Protein AF-A0A0Q4HCC6-F1 (afdb_monomer)

Radius of gyration: 30.84 Å; Cα contacts (8 Å, |Δi|>4): 94; chains: 1; bounding box: 106×68×52 Å

Secondary structure (DSSP, 8-state):
---SSTTSSSSSSSSSSSS-TTS----------PPPGGG----TT--HHHHHHHHHHHHHHHHHHHHHHHHHHHHHGGGT-TTHHHHHHHHHHHHHHHHHHHHHHHHHTTTS----SS--HHHHHHHHHHHHHHHHHHHHHHHHHHHHHHHHHHHHHHHHHHH--

Mean predicted aligned error: 15.04 Å

Solvent-accessible surface area (backbone atoms only — not comparable to full-atom values): 9856 Å² total; per-residue (Å²): 133,85,88,89,78,94,82,79,84,89,84,83,87,86,85,82,89,83,83,73,93,76,66,78,80,71,81,80,76,79,78,72,74,74,67,56,83,92,72,58,70,76,67,87,88,51,53,77,65,33,40,49,42,26,49,53,10,51,50,29,38,51,49,23,64,45,23,53,56,53,16,50,54,28,48,68,45,35,88,80,40,82,66,32,45,59,54,14,52,51,31,46,59,46,23,58,43,29,36,51,45,12,50,49,36,43,58,45,29,77,71,52,88,84,74,95,68,87,78,47,76,64,59,53,49,50,54,50,48,56,50,49,54,51,51,51,52,46,51,51,52,35,52,53,50,51,53,53,49,54,50,51,51,52,49,53,54,53,54,48,55,69,75,77,111

Sequence (165 aa):
MVNAGAAADAAAEDGIDALDADAPAVDSDEQALKPRWYRRRPPGDLDRFQRGVWWAGHGQLFIAVGLPIVALILFCLTFVDSSLPMFGTLALAMVVPFWYSGRMLRGSAGLLPTHEGRVGAFDWLERITVLTISVLFIAFLAIAGVVAQVYVVILVLSTWSSFAG

Nearest PDB structures (foldseek):
  4wpe-assembly1_A-2  TM=3.814E-01  e=6.284E+00  Saccharomyces cerevisiae S288C
  5nnv-assembly1_A  TM=2.529E-01  e=7.839E+00  Bacillus subtilis subsp. subtilis str. 168

Foldseek 3Di:
DDDDDPDDPPPDPDPDDPPPPPPPPPCPPDPPPDPDLLPDQQDPPFDPVLSVLLVVLSVLLVLLVVLQVCLVVLVVCCVVPVCSNVVSLVSPLVSVLSNVLSVLSNVCSVVQDDDDDDQDPVSVVSNVVVVVVSVVVSVVVSVVSVVVSVVVVVVVVVVVVVVVD

Structure (mmCIF, N/CA/C/O backbone):
data_AF-A0A0Q4HCC6-F1
#
_entry.id   AF-A0A0Q4HCC6-F1
#
loop_
_atom_site.group_PDB
_atom_site.id
_atom_site.type_symbol
_atom_site.label_atom_id
_atom_site.label_alt_id
_atom_site.label_comp_id
_atom_site.label_asym_id
_atom_site.label_entity_id
_atom_site.label_seq_id
_atom_site.pdbx_PDB_ins_code
_atom_site.Cartn_x
_atom_site.Cartn_y
_atom_site.Cartn_z
_atom_site.occupancy
_atom_site.B_iso_or_equiv
_atom_site.auth_seq_id
_atom_site.auth_comp_id
_atom_site.auth_asym_id
_atom_site.auth_atom_id
_atom_site.pdbx_PDB_model_num
ATOM 1 N N . MET A 1 1 ? -73.683 -51.268 -6.889 1.00 41.72 1 MET A N 1
ATOM 2 C CA . MET A 1 1 ? -73.293 -51.705 -8.249 1.00 41.72 1 MET A CA 1
ATOM 3 C C . MET A 1 1 ? -72.048 -50.903 -8.609 1.00 41.72 1 MET A C 1
ATOM 5 O O . MET A 1 1 ? -72.164 -49.697 -8.733 1.00 41.72 1 MET A O 1
ATOM 9 N N . VAL A 1 2 ? -70.841 -51.417 -8.338 1.00 41.44 2 VAL A N 1
ATOM 10 C CA . VAL A 1 2 ? -69.990 -52.194 -9.279 1.00 41.44 2 VAL A CA 1
ATOM 11 C C . VAL A 1 2 ? -69.864 -51.434 -10.610 1.00 41.44 2 VAL A C 1
ATOM 13 O O . VAL A 1 2 ? -70.838 -51.362 -11.344 1.00 41.44 2 VAL A O 1
ATOM 16 N N . ASN A 1 3 ? -68.824 -50.613 -10.778 1.00 43.59 3 ASN A N 1
ATOM 17 C CA . ASN A 1 3 ? -67.483 -50.950 -11.292 1.00 43.59 3 ASN A CA 1
ATOM 18 C C . ASN A 1 3 ? -67.473 -51.145 -12.820 1.00 43.59 3 ASN A C 1
ATOM 20 O O . ASN A 1 3 ? -67.957 -52.163 -13.300 1.00 43.59 3 ASN A O 1
ATOM 24 N N . ALA A 1 4 ? -66.898 -50.182 -13.548 1.00 45.47 4 ALA A N 1
ATOM 25 C CA . ALA A 1 4 ? -66.276 -50.362 -14.865 1.00 45.47 4 ALA A CA 1
ATOM 26 C C . ALA A 1 4 ? -65.562 -49.055 -15.254 1.00 45.47 4 ALA A C 1
ATOM 28 O O . ALA A 1 4 ? -66.148 -48.167 -15.864 1.00 45.47 4 ALA A O 1
ATOM 29 N N . GLY A 1 5 ? -64.305 -48.914 -14.842 1.00 36.88 5 GLY A N 1
ATOM 30 C CA . GLY A 1 5 ? -63.460 -47.777 -15.228 1.00 36.88 5 GLY A CA 1
ATOM 31 C C . GLY A 1 5 ? -62.048 -47.825 -14.642 1.00 36.88 5 GLY A C 1
ATOM 32 O O . GLY A 1 5 ? -61.140 -47.210 -15.181 1.00 36.88 5 GLY A O 1
ATOM 33 N N . ALA A 1 6 ? -61.834 -48.615 -13.587 1.00 48.22 6 ALA A N 1
ATOM 34 C CA . ALA A 1 6 ? -60.559 -48.739 -12.879 1.00 48.22 6 ALA A CA 1
ATOM 35 C C . ALA A 1 6 ? -59.607 -49.808 -13.466 1.00 48.22 6 ALA A C 1
ATOM 37 O O . ALA A 1 6 ? -59.085 -50.631 -12.722 1.00 48.22 6 ALA A O 1
ATOM 38 N N . ALA A 1 7 ? -59.400 -49.849 -14.788 1.00 45.97 7 ALA A N 1
ATOM 39 C CA . ALA A 1 7 ? -58.532 -50.873 -15.396 1.00 45.97 7 ALA A CA 1
ATOM 40 C C . ALA A 1 7 ? -57.624 -50.388 -16.542 1.00 45.97 7 ALA A C 1
ATOM 42 O O . ALA A 1 7 ? -57.104 -51.221 -17.278 1.00 45.97 7 ALA A O 1
ATOM 43 N N . ALA A 1 8 ? -57.415 -49.078 -16.708 1.00 49.34 8 ALA A N 1
ATOM 44 C CA . ALA A 1 8 ? -56.564 -48.559 -17.788 1.00 49.34 8 ALA A CA 1
ATOM 45 C C . ALA A 1 8 ? -55.422 -47.624 -17.345 1.00 49.34 8 ALA A C 1
ATOM 47 O O . ALA A 1 8 ? -54.602 -47.282 -18.185 1.00 49.34 8 ALA A O 1
ATOM 48 N N . ASP A 1 9 ? -55.316 -47.265 -16.060 1.00 41.41 9 ASP A N 1
ATOM 49 C CA . ASP A 1 9 ? -54.399 -46.197 -15.607 1.00 41.41 9 ASP A CA 1
ATOM 50 C C . ASP A 1 9 ? -53.340 -46.645 -14.581 1.00 41.41 9 ASP A C 1
ATOM 52 O O . ASP A 1 9 ? -52.716 -45.826 -13.921 1.00 41.41 9 ASP A O 1
ATOM 56 N N . ALA A 1 10 ? -53.117 -47.955 -14.425 1.00 43.59 10 ALA A N 1
ATOM 57 C CA . ALA A 1 10 ? -52.258 -48.511 -13.368 1.00 43.59 10 ALA A CA 1
ATOM 58 C C . ALA A 1 10 ? -50.997 -49.238 -13.883 1.00 43.59 10 ALA A C 1
ATOM 60 O O . ALA A 1 10 ? -50.524 -50.170 -13.240 1.00 43.59 10 ALA A O 1
ATOM 61 N N . ALA A 1 11 ? -50.466 -48.867 -15.054 1.00 46.72 11 ALA A N 1
ATOM 62 C CA . ALA A 1 11 ? -49.305 -49.552 -15.645 1.00 46.72 11 ALA A CA 1
ATOM 63 C C . ALA A 1 11 ? -48.271 -48.613 -16.301 1.00 46.72 11 ALA A C 1
ATOM 65 O O . ALA A 1 11 ? -47.560 -49.029 -17.213 1.00 46.72 11 ALA A O 1
ATOM 66 N N . ALA A 1 12 ? -48.186 -47.354 -15.857 1.00 43.94 12 ALA A N 1
ATOM 67 C CA . ALA A 1 12 ? -47.238 -46.370 -16.395 1.00 43.94 12 ALA A CA 1
ATOM 68 C C . ALA A 1 12 ? -46.394 -45.643 -15.324 1.00 43.94 12 ALA A C 1
ATOM 70 O O . ALA A 1 12 ? -45.773 -44.633 -15.640 1.00 43.94 12 ALA A O 1
ATOM 71 N N . GLU A 1 13 ? -46.334 -46.150 -14.088 1.00 44.59 13 GLU A N 1
ATOM 72 C CA . GLU A 1 13 ? -45.605 -45.516 -12.968 1.00 44.59 13 GLU A CA 1
ATOM 73 C C . GLU A 1 13 ? -44.505 -46.402 -12.350 1.00 44.59 13 GLU A C 1
ATOM 75 O O . GLU A 1 13 ? -44.237 -46.301 -11.163 1.00 44.59 13 GLU A O 1
ATOM 80 N N . ASP A 1 14 ? -43.849 -47.277 -13.122 1.00 45.03 14 ASP A N 1
ATOM 81 C CA . ASP A 1 14 ? -42.893 -48.245 -12.537 1.00 45.03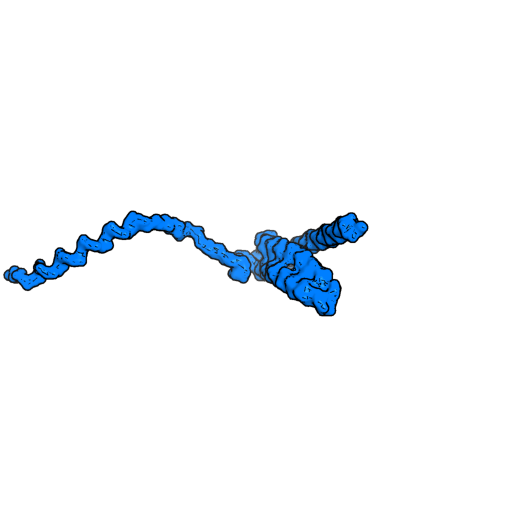 14 ASP A CA 1
ATOM 82 C C . ASP A 1 14 ? -41.546 -48.334 -13.283 1.00 45.03 14 ASP A C 1
ATOM 84 O O . ASP A 1 14 ? -40.949 -49.400 -13.426 1.00 45.03 14 ASP A O 1
ATOM 88 N N . GLY A 1 15 ? -41.053 -47.209 -13.818 1.00 42.62 15 GLY A N 1
ATOM 89 C CA . GLY A 1 15 ? -39.867 -47.230 -14.687 1.00 42.62 15 GLY A CA 1
ATOM 90 C C . GLY A 1 15 ? -38.954 -46.005 -14.700 1.00 42.62 15 GLY A C 1
ATOM 91 O O . GLY A 1 15 ? -38.127 -45.923 -15.605 1.00 42.62 15 GLY A O 1
ATOM 92 N N . ILE A 1 16 ? -39.077 -45.057 -13.759 1.00 43.84 16 ILE A N 1
ATOM 93 C CA . ILE A 1 16 ? -38.226 -43.842 -13.720 1.00 43.84 16 ILE A CA 1
ATOM 94 C C . ILE A 1 16 ? -37.572 -43.616 -12.336 1.00 43.84 16 ILE A C 1
ATOM 96 O O . ILE A 1 16 ? -36.955 -42.588 -12.111 1.00 43.84 16 ILE A O 1
ATOM 100 N N . ASP A 1 17 ? -37.602 -44.591 -11.420 1.00 45.00 17 ASP A N 1
ATOM 101 C CA . ASP A 1 17 ? -37.087 -44.397 -10.045 1.00 45.00 17 ASP A CA 1
ATOM 102 C C . ASP A 1 17 ? -35.776 -45.143 -9.720 1.00 45.00 17 ASP A C 1
ATOM 104 O O . ASP A 1 17 ? -35.383 -45.238 -8.560 1.00 45.00 17 ASP A O 1
ATOM 108 N N . ALA A 1 18 ? -35.047 -45.661 -10.718 1.00 49.22 18 ALA A N 1
ATOM 109 C CA . ALA A 1 18 ? -33.887 -46.533 -10.463 1.00 49.22 18 ALA A CA 1
ATOM 110 C C . ALA A 1 18 ? -32.567 -46.151 -11.164 1.00 49.22 18 ALA A C 1
ATOM 112 O O . ALA A 1 18 ? -31.683 -46.999 -11.269 1.00 49.22 18 ALA A O 1
ATOM 113 N N . LEU A 1 19 ? -32.392 -44.909 -11.640 1.00 48.50 19 LEU A N 1
ATOM 114 C CA . LEU A 1 19 ? -31.190 -44.530 -12.412 1.00 48.50 19 LEU A CA 1
ATOM 115 C C . LEU A 1 19 ? -30.471 -43.235 -11.998 1.00 48.50 19 LEU A C 1
ATOM 117 O O . LEU A 1 19 ? -29.580 -42.811 -12.722 1.00 48.50 19 LEU A O 1
ATOM 121 N N . ASP A 1 20 ? -30.759 -42.668 -10.822 1.00 47.22 20 ASP A N 1
ATOM 122 C CA . ASP A 1 20 ? -30.024 -41.492 -10.306 1.00 47.22 20 ASP A CA 1
ATOM 123 C C . ASP A 1 20 ? -29.561 -41.640 -8.839 1.00 47.22 20 ASP A C 1
ATOM 125 O O . ASP A 1 20 ? -29.327 -40.666 -8.126 1.00 47.22 20 ASP A O 1
ATOM 129 N N . ALA A 1 21 ? -29.387 -42.880 -8.371 1.00 52.56 21 ALA A N 1
ATOM 130 C CA . ALA A 1 21 ? -28.927 -43.183 -7.009 1.00 52.56 21 ALA A CA 1
ATOM 131 C C . ALA A 1 21 ? -27.390 -43.228 -6.848 1.00 52.56 21 ALA A C 1
ATOM 133 O O . ALA A 1 21 ? -26.903 -43.793 -5.872 1.00 52.56 21 ALA A O 1
ATOM 134 N N . ASP A 1 22 ? -26.629 -42.652 -7.785 1.00 48.66 22 ASP A N 1
ATOM 135 C CA . ASP A 1 22 ? -25.158 -42.581 -7.703 1.00 48.66 22 ASP A CA 1
ATOM 136 C C . ASP A 1 22 ? -24.601 -41.232 -8.192 1.00 48.66 22 ASP A C 1
ATOM 138 O O . ASP A 1 22 ? -23.473 -41.118 -8.676 1.00 48.66 22 ASP A O 1
ATOM 142 N N . ALA A 1 23 ? -25.396 -40.165 -8.062 1.00 50.22 23 ALA A N 1
ATOM 143 C CA . ALA A 1 23 ? -24.816 -38.834 -8.003 1.00 50.22 23 ALA A CA 1
ATOM 144 C C . ALA A 1 23 ? -24.064 -38.747 -6.666 1.00 50.22 23 ALA A C 1
ATOM 146 O O . ALA A 1 23 ? -24.705 -38.895 -5.619 1.00 50.22 23 ALA A O 1
ATOM 147 N N . PRO A 1 24 ? -22.735 -38.520 -6.644 1.00 47.25 24 PRO A N 1
ATOM 148 C CA . PRO A 1 24 ? -22.077 -38.217 -5.388 1.00 47.25 24 PRO A CA 1
ATOM 149 C C . PRO A 1 24 ? -22.814 -37.022 -4.797 1.00 47.25 24 PRO A C 1
ATOM 151 O O . PRO A 1 24 ? -22.949 -35.989 -5.459 1.00 47.25 24 PRO A O 1
ATOM 154 N N . ALA A 1 25 ? -23.324 -37.189 -3.577 1.00 49.28 25 ALA A N 1
ATOM 155 C CA . ALA A 1 25 ? -23.756 -36.084 -2.750 1.00 49.28 25 ALA A CA 1
ATOM 156 C C . ALA A 1 25 ? -22.562 -35.131 -2.673 1.00 49.28 25 ALA A C 1
ATOM 158 O O . ALA A 1 25 ? -21.598 -35.356 -1.945 1.00 49.28 25 ALA A O 1
ATOM 159 N N . VAL A 1 26 ? -22.568 -34.117 -3.536 1.00 51.56 26 VAL A N 1
ATOM 160 C CA . VAL A 1 26 ? -21.691 -32.975 -3.385 1.00 51.56 26 VAL A CA 1
ATOM 161 C C . VAL A 1 26 ? -22.164 -32.380 -2.078 1.00 51.56 26 VAL A C 1
ATOM 163 O O . VAL A 1 26 ? -23.242 -31.791 -2.042 1.00 51.56 26 VAL A O 1
ATOM 166 N N . ASP A 1 27 ? -21.399 -32.610 -1.014 1.00 47.59 27 ASP A N 1
ATOM 167 C CA . ASP A 1 27 ? -21.486 -31.870 0.237 1.00 47.59 27 ASP A CA 1
ATOM 168 C C . ASP A 1 27 ? -21.373 -30.381 -0.117 1.00 47.59 27 ASP A C 1
ATOM 170 O O . ASP A 1 27 ? -20.298 -29.784 -0.160 1.00 47.59 27 ASP A O 1
ATOM 174 N N . SER A 1 28 ? -22.506 -29.780 -0.469 1.00 48.78 28 SER A N 1
ATOM 175 C CA . SER A 1 28 ? -22.673 -28.352 -0.696 1.00 48.78 28 SER A CA 1
ATOM 176 C C . SER A 1 28 ? -23.053 -27.653 0.605 1.00 48.78 28 SER A C 1
ATOM 178 O O . SER A 1 28 ? -23.701 -26.608 0.590 1.00 48.78 28 SER A O 1
ATOM 180 N N . ASP A 1 29 ? -22.621 -28.219 1.728 1.00 48.16 29 ASP A N 1
ATOM 181 C CA . ASP A 1 29 ? -22.610 -27.546 3.008 1.00 48.16 29 ASP A CA 1
ATOM 182 C C . ASP A 1 29 ? -21.401 -26.592 3.057 1.00 48.16 29 ASP A C 1
ATOM 184 O O . ASP A 1 29 ? -20.230 -26.959 2.983 1.00 48.16 29 ASP A O 1
ATOM 188 N N . GLU A 1 30 ? -21.728 -25.305 3.166 1.00 46.16 30 GLU A N 1
ATOM 189 C CA . GLU A 1 30 ? -20.928 -24.292 3.864 1.00 46.16 30 GLU A CA 1
ATOM 190 C C . GLU A 1 30 ? -19.663 -23.697 3.223 1.00 46.16 30 GLU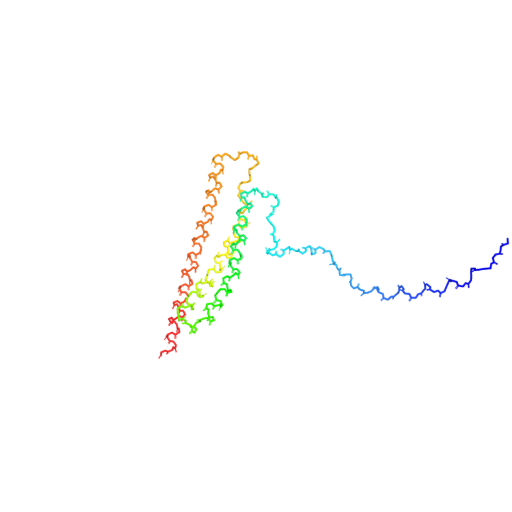 A C 1
ATOM 192 O O . GLU A 1 30 ? -18.879 -23.033 3.905 1.00 46.16 30 GLU A O 1
ATOM 197 N N . GLN A 1 31 ? -19.509 -23.698 1.898 1.00 47.62 31 GLN A N 1
ATOM 198 C CA . GLN A 1 31 ? -18.737 -22.607 1.279 1.00 47.62 31 GLN A CA 1
ATOM 199 C C . GLN A 1 31 ? -19.630 -21.386 1.072 1.00 47.62 31 GLN A C 1
ATOM 201 O O . GLN A 1 31 ? -19.936 -20.995 -0.053 1.00 47.62 31 GLN A O 1
ATOM 206 N N . ALA A 1 32 ? -20.021 -20.735 2.173 1.00 56.81 32 ALA A N 1
ATOM 207 C CA . ALA A 1 32 ? -20.487 -19.356 2.125 1.00 56.81 32 ALA A CA 1
ATOM 208 C C . ALA A 1 32 ? -19.404 -18.527 1.413 1.00 56.81 32 ALA A C 1
ATOM 210 O O . ALA A 1 32 ? -18.364 -18.205 1.995 1.00 56.81 32 ALA A O 1
ATOM 211 N N . LEU A 1 33 ? -19.611 -18.262 0.117 1.00 62.72 3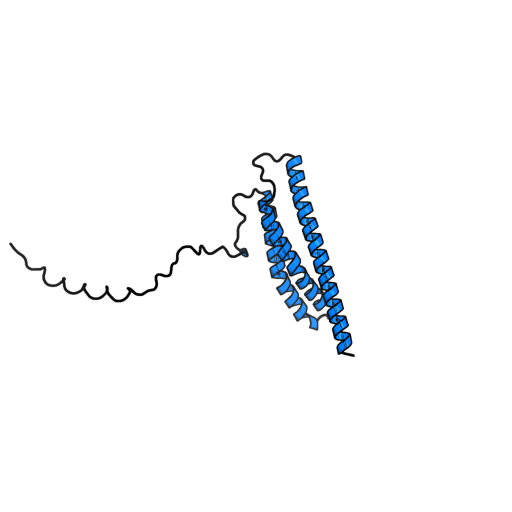3 LEU A N 1
ATOM 212 C CA . LEU A 1 33 ? -18.663 -17.607 -0.781 1.00 62.72 33 LEU A CA 1
ATOM 213 C C . LEU A 1 33 ? -18.185 -16.306 -0.135 1.00 62.72 33 LEU A C 1
ATOM 215 O O . LEU A 1 33 ? -18.880 -15.288 -0.174 1.00 62.72 33 LEU A O 1
ATOM 219 N N . LYS A 1 34 ? -16.992 -16.333 0.480 1.00 65.31 34 LYS A N 1
ATOM 220 C CA . LYS A 1 34 ? -16.410 -15.150 1.120 1.00 65.31 34 LYS A CA 1
ATOM 221 C C . LYS A 1 34 ? -16.426 -14.017 0.093 1.00 65.31 34 LYS A C 1
ATOM 223 O O . LYS A 1 34 ? -15.840 -14.173 -0.984 1.00 65.31 34 LYS A O 1
ATOM 228 N N . PRO A 1 35 ? -17.059 -12.868 0.391 1.00 70.88 35 PRO A N 1
ATOM 229 C CA . PRO A 1 35 ? -17.188 -11.798 -0.580 1.00 70.88 35 PRO A CA 1
ATOM 230 C C . PRO A 1 35 ? -15.802 -11.370 -1.069 1.00 70.88 35 PRO A C 1
ATOM 232 O O . PRO A 1 35 ? -14.875 -11.136 -0.271 1.00 70.88 35 PRO A O 1
ATOM 235 N N . ARG A 1 36 ? -15.666 -11.289 -2.403 1.00 83.12 36 ARG A N 1
ATOM 236 C CA . ARG A 1 36 ? -14.441 -10.843 -3.080 1.00 83.12 36 ARG A CA 1
ATOM 237 C C . ARG A 1 36 ? -13.964 -9.538 -2.443 1.00 83.12 36 ARG A C 1
ATOM 239 O O . ARG A 1 36 ? -14.779 -8.691 -2.080 1.00 83.12 36 ARG A O 1
ATOM 246 N N . TRP A 1 37 ? -12.649 -9.373 -2.289 1.00 81.88 37 TRP A N 1
ATOM 247 C CA . TRP A 1 37 ? -12.067 -8.322 -1.443 1.00 81.88 37 TRP A CA 1
ATOM 248 C C . TRP A 1 37 ? -12.555 -6.901 -1.776 1.00 81.88 37 TRP A C 1
ATOM 250 O O . TRP A 1 37 ? -12.686 -6.108 -0.845 1.00 81.88 37 TRP A O 1
ATOM 260 N N . TYR A 1 38 ? -12.868 -6.632 -3.051 1.00 82.62 38 TYR A N 1
ATOM 261 C CA . TYR A 1 38 ? -13.351 -5.358 -3.602 1.00 82.62 38 TYR A CA 1
ATOM 262 C C . TYR A 1 38 ? -14.861 -5.110 -3.426 1.00 82.62 38 TYR A C 1
ATOM 264 O O . TYR A 1 38 ? -15.330 -4.001 -3.640 1.00 82.62 38 TYR A O 1
ATOM 272 N N . ARG A 1 39 ? -15.644 -6.133 -3.051 1.00 83.06 39 ARG A N 1
ATOM 273 C CA . ARG A 1 39 ? -17.076 -6.006 -2.695 1.00 83.06 39 ARG A CA 1
ATOM 274 C C . ARG A 1 39 ? -17.313 -6.048 -1.189 1.00 83.06 39 ARG A C 1
ATOM 276 O O . ARG A 1 39 ? -18.459 -6.062 -0.746 1.00 83.06 39 ARG A O 1
ATOM 283 N N . ARG A 1 40 ? -16.246 -6.128 -0.390 1.00 84.75 40 ARG A N 1
ATOM 284 C CA . ARG A 1 40 ? -16.377 -6.153 1.067 1.00 84.75 40 ARG A CA 1
ATOM 285 C C . ARG A 1 40 ? -16.957 -4.823 1.538 1.00 84.75 40 ARG A C 1
ATOM 287 O O . ARG A 1 40 ? -16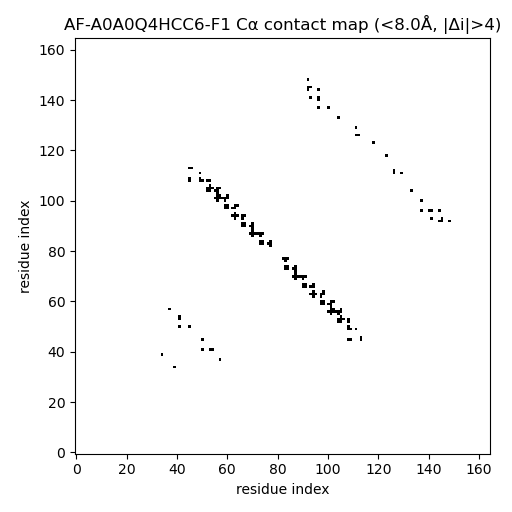.620 -3.776 0.999 1.00 84.75 40 ARG A O 1
ATOM 294 N N . ARG A 1 41 ? -17.807 -4.889 2.555 1.00 84.94 41 ARG A N 1
ATOM 295 C CA . ARG A 1 41 ? -18.302 -3.729 3.299 1.00 84.94 41 ARG A CA 1
ATOM 296 C C . ARG A 1 41 ? -17.586 -3.678 4.650 1.00 84.94 41 ARG A C 1
ATOM 298 O O . ARG A 1 41 ? -17.085 -4.722 5.087 1.00 84.94 41 ARG A O 1
ATOM 305 N N . PRO A 1 42 ? -17.496 -2.505 5.293 1.00 85.50 42 PRO A N 1
ATOM 306 C CA . PRO A 1 42 ? -17.040 -2.457 6.670 1.00 85.50 42 PRO A CA 1
ATOM 307 C C . PRO A 1 42 ? -17.976 -3.301 7.557 1.00 85.50 42 PRO A C 1
ATOM 309 O O . PRO A 1 42 ? -19.186 -3.311 7.301 1.00 85.50 42 PRO A O 1
ATOM 312 N N . PRO A 1 43 ? -17.437 -4.008 8.563 1.00 84.69 43 PRO A N 1
ATOM 313 C CA . PRO A 1 43 ? -18.232 -4.696 9.576 1.00 84.69 43 PRO A CA 1
ATOM 314 C C . PRO A 1 43 ? -19.269 -3.766 10.236 1.00 84.69 43 PRO A C 1
ATOM 316 O O . PRO A 1 43 ? -19.050 -2.555 10.356 1.00 84.69 43 PRO A O 1
ATOM 319 N N . GLY A 1 44 ? -20.443 -4.313 10.568 1.00 82.19 44 GLY A N 1
ATOM 320 C CA . GLY A 1 44 ? -21.598 -3.534 11.038 1.00 82.19 44 GLY A CA 1
ATOM 321 C C . GLY A 1 44 ? -21.432 -2.954 12.446 1.00 82.19 44 GLY A C 1
ATOM 322 O O . GLY A 1 44 ? -22.050 -1.940 12.760 1.00 82.19 44 GLY A O 1
ATOM 323 N N . ASP A 1 45 ? -20.561 -3.577 13.232 1.00 84.75 45 ASP A N 1
ATOM 324 C CA . ASP A 1 45 ? -20.126 -3.250 14.592 1.00 84.75 45 ASP A CA 1
ATOM 325 C C . ASP A 1 45 ? -19.172 -2.047 14.664 1.00 84.75 45 ASP A C 1
ATOM 327 O O . ASP A 1 45 ? -18.973 -1.485 15.737 1.00 84.75 45 ASP A O 1
ATOM 331 N N . LEU A 1 46 ? -18.616 -1.598 13.533 1.00 84.12 46 LEU A N 1
ATOM 332 C CA . LEU A 1 46 ? -17.713 -0.448 13.517 1.00 84.12 46 LEU A CA 1
ATOM 333 C C . LEU A 1 46 ? -18.460 0.882 13.681 1.00 84.12 46 LEU A C 1
ATOM 335 O O . LEU A 1 46 ? -19.467 1.150 13.017 1.00 84.12 46 LEU A O 1
ATOM 339 N N . ASP A 1 47 ? -17.899 1.795 14.471 1.00 85.81 47 ASP A N 1
ATOM 340 C CA . ASP A 1 47 ? -18.401 3.164 14.575 1.00 85.81 47 ASP A CA 1
ATOM 341 C C . ASP A 1 47 ? -18.141 3.985 13.286 1.00 85.81 47 ASP A C 1
ATOM 343 O O . ASP A 1 47 ? -17.561 3.512 12.304 1.00 85.81 47 ASP A O 1
ATOM 347 N N . ARG A 1 48 ? -18.626 5.235 13.214 1.00 84.50 48 ARG A N 1
ATOM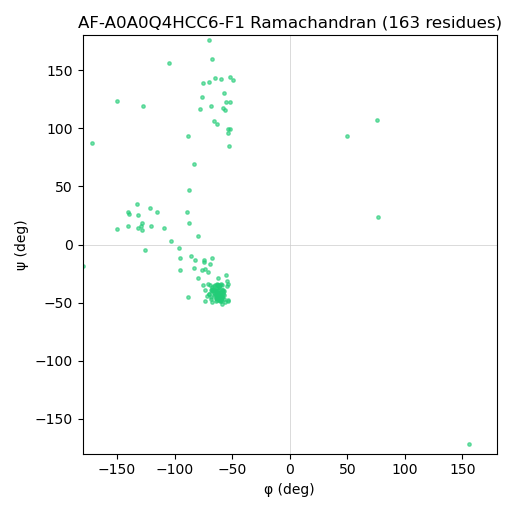 348 C CA . ARG A 1 48 ? -18.460 6.071 12.004 1.00 84.50 48 ARG A CA 1
ATOM 349 C C . ARG A 1 48 ? -16.983 6.365 11.690 1.00 84.50 48 ARG A C 1
ATOM 351 O O . ARG A 1 48 ? -16.623 6.433 10.516 1.00 84.50 48 ARG A O 1
ATOM 358 N N . PHE A 1 49 ? -16.142 6.533 12.708 1.00 83.44 49 PHE A N 1
ATOM 359 C CA . PHE A 1 49 ? -14.721 6.843 12.549 1.00 83.44 49 PHE A CA 1
ATOM 360 C C . PHE A 1 49 ? -13.936 5.616 12.075 1.00 83.44 49 PHE A C 1
ATOM 362 O O . PHE A 1 49 ? -13.229 5.687 11.072 1.00 83.44 49 PHE A O 1
ATOM 369 N N . GLN A 1 50 ? -14.134 4.471 12.721 1.00 84.12 50 GLN A N 1
ATOM 370 C CA . GLN A 1 50 ? -13.559 3.184 12.340 1.00 84.12 50 GLN A CA 1
ATOM 371 C C . GLN A 1 50 ? -13.968 2.782 10.923 1.00 84.12 50 GLN A C 1
ATOM 373 O O .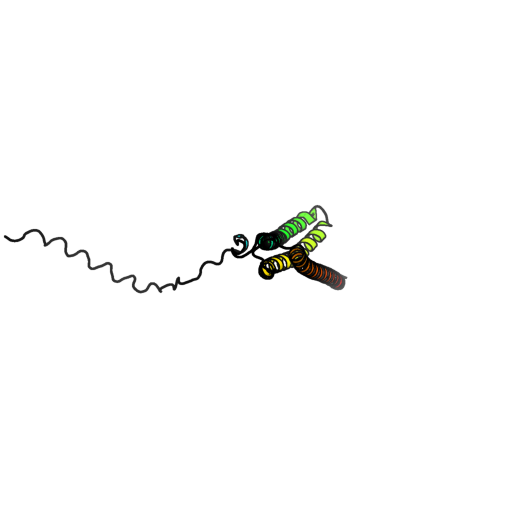 GLN A 1 50 ? -13.136 2.313 10.147 1.00 84.12 50 GLN A O 1
ATOM 378 N N . ARG A 1 51 ? -15.225 3.039 10.532 1.00 86.62 51 ARG A N 1
ATOM 379 C CA . ARG A 1 51 ? -15.668 2.883 9.138 1.00 86.62 51 ARG A CA 1
ATOM 380 C C . ARG A 1 51 ? -14.875 3.770 8.181 1.00 86.62 51 ARG A C 1
ATOM 382 O O . ARG A 1 51 ? -14.506 3.302 7.108 1.00 86.62 51 ARG A O 1
ATOM 389 N N . GLY A 1 52 ? -14.581 5.012 8.566 1.00 85.75 52 GLY A N 1
ATOM 390 C CA . GLY A 1 52 ? -13.709 5.908 7.804 1.00 85.75 52 GLY A CA 1
ATOM 391 C C . GLY A 1 52 ? -12.299 5.339 7.619 1.00 85.75 52 GLY A C 1
ATOM 392 O O . GLY A 1 52 ? -11.816 5.261 6.490 1.00 85.75 52 GLY A O 1
ATOM 393 N N . VAL A 1 53 ? -11.674 4.859 8.699 1.00 86.19 53 VAL A N 1
ATOM 394 C CA . VAL A 1 53 ? -10.340 4.223 8.664 1.00 86.19 53 VAL A CA 1
ATOM 395 C C . VAL A 1 53 ? -10.345 2.969 7.787 1.00 86.19 53 VAL A C 1
ATOM 397 O O . VAL A 1 53 ? -9.459 2.776 6.951 1.00 86.19 53 VAL A O 1
ATOM 400 N N . TRP A 1 54 ? -11.385 2.145 7.907 1.00 91.69 54 TRP A N 1
ATOM 401 C CA . TRP A 1 54 ? -11.553 0.954 7.085 1.00 91.69 54 TRP A CA 1
ATOM 402 C C . TRP A 1 54 ? -11.666 1.301 5.593 1.00 91.69 54 TRP A C 1
ATOM 404 O O . TRP A 1 54 ? -11.016 0.657 4.765 1.00 91.69 54 TRP A O 1
ATOM 414 N N . TRP A 1 55 ? -12.448 2.329 5.235 1.00 90.25 55 TRP A N 1
ATOM 415 C CA . TRP A 1 55 ? -12.582 2.793 3.849 1.00 90.25 55 TRP A CA 1
ATOM 416 C C . TRP A 1 55 ? -11.293 3.408 3.309 1.00 90.25 55 TRP A C 1
ATOM 418 O O . TRP A 1 55 ? -10.957 3.160 2.153 1.00 90.25 55 TRP A O 1
ATOM 428 N N . ALA A 1 56 ? -10.532 4.132 4.133 1.00 88.44 56 ALA A N 1
ATOM 429 C CA . ALA A 1 56 ? -9.216 4.637 3.752 1.00 88.44 56 ALA A CA 1
ATOM 430 C C . ALA A 1 56 ? -8.264 3.483 3.388 1.00 88.44 56 ALA A C 1
ATOM 432 O O . ALA A 1 56 ? -7.670 3.483 2.308 1.00 88.44 56 ALA A O 1
ATOM 433 N N . GLY A 1 57 ? -8.198 2.442 4.226 1.00 88.12 57 GLY A N 1
ATOM 434 C CA . GLY A 1 57 ? -7.427 1.235 3.914 1.00 88.12 57 GLY A CA 1
ATOM 435 C C . GLY A 1 57 ? -7.951 0.490 2.679 1.00 88.12 57 GLY A C 1
ATOM 436 O O . GLY A 1 57 ? -7.179 -0.055 1.892 1.00 88.12 57 GLY A O 1
ATOM 437 N N . HIS A 1 58 ? -9.266 0.502 2.448 1.00 90.38 58 HIS A N 1
ATOM 438 C CA . HIS A 1 58 ? -9.867 -0.063 1.240 1.00 90.38 58 HIS A CA 1
ATOM 439 C C . HIS A 1 58 ? -9.465 0.702 -0.032 1.00 90.38 58 HIS A C 1
ATOM 441 O O . HIS A 1 58 ? -9.134 0.076 -1.037 1.00 90.38 58 HIS A O 1
ATOM 447 N N . GLY A 1 59 ? -9.426 2.036 0.024 1.00 87.75 59 GLY A N 1
ATOM 448 C CA . GLY A 1 59 ? -8.943 2.887 -1.065 1.00 87.75 59 GLY A CA 1
ATOM 449 C C . GLY A 1 59 ? -7.469 2.639 -1.393 1.00 87.75 59 GLY A C 1
ATOM 450 O O . GLY A 1 59 ? -7.113 2.507 -2.561 1.00 87.75 59 GLY A O 1
ATOM 451 N N . GLN A 1 60 ? -6.619 2.465 -0.378 1.00 89.19 60 GLN A N 1
ATOM 452 C CA . GLN A 1 60 ? -5.205 2.130 -0.588 1.00 89.19 60 GLN A CA 1
ATOM 453 C C . GLN A 1 60 ? -5.006 0.798 -1.322 1.00 89.19 60 GLN A C 1
ATOM 455 O O . GLN A 1 60 ? -4.111 0.694 -2.157 1.00 89.19 60 GLN A O 1
ATOM 460 N N . LEU A 1 61 ? -5.862 -0.201 -1.083 1.00 89.12 61 LEU A N 1
ATOM 461 C CA . LEU A 1 61 ? -5.819 -1.460 -1.834 1.00 89.12 61 LEU A CA 1
ATOM 462 C C . LEU A 1 61 ? -6.178 -1.272 -3.313 1.00 89.12 61 LEU A C 1
ATOM 464 O O . LEU A 1 61 ? -5.580 -1.924 -4.163 1.00 89.12 61 LEU A O 1
ATOM 468 N N . PHE A 1 62 ? -7.114 -0.376 -3.641 1.00 90.00 62 PHE A N 1
ATOM 469 C CA . PHE A 1 62 ? -7.392 -0.030 -5.038 1.00 90.00 62 PHE A CA 1
ATOM 470 C C . PHE A 1 62 ? -6.200 0.655 -5.701 1.00 90.00 62 PHE A C 1
ATOM 472 O O . PHE A 1 62 ? -5.853 0.297 -6.823 1.00 90.00 62 PHE A O 1
ATOM 479 N N . ILE A 1 63 ? -5.535 1.578 -4.998 1.00 89.19 63 ILE A N 1
ATOM 480 C CA . ILE A 1 63 ? -4.307 2.216 -5.492 1.00 89.19 63 ILE A CA 1
ATOM 481 C C . ILE A 1 63 ? -3.230 1.155 -5.738 1.00 89.19 63 ILE A C 1
ATOM 483 O O . ILE A 1 63 ? -2.644 1.121 -6.816 1.00 89.19 63 ILE A O 1
ATOM 487 N N . ALA A 1 64 ? -3.032 0.230 -4.796 1.00 90.06 64 ALA A N 1
ATOM 488 C CA . ALA A 1 64 ? -2.075 -0.864 -4.941 1.00 90.06 64 ALA A CA 1
ATOM 489 C C . ALA A 1 64 ? -2.355 -1.751 -6.165 1.00 90.06 64 ALA A C 1
ATOM 491 O O . ALA A 1 64 ? -1.419 -2.223 -6.796 1.00 90.06 64 ALA A O 1
ATOM 492 N N . VAL A 1 65 ? -3.623 -1.969 -6.524 1.00 90.69 65 VAL A N 1
ATOM 493 C CA . VAL A 1 65 ? -4.006 -2.727 -7.731 1.00 90.69 65 VAL A CA 1
ATOM 494 C C . VAL A 1 65 ? -3.902 -1.888 -9.007 1.00 90.69 65 VAL A C 1
ATOM 496 O O . VAL A 1 65 ? -3.651 -2.438 -10.075 1.00 90.69 65 VAL A O 1
ATOM 499 N N . GLY A 1 66 ? -4.076 -0.568 -8.917 1.00 89.31 66 GLY A N 1
ATOM 500 C CA . GLY A 1 66 ? -3.923 0.346 -10.050 1.00 89.31 66 GLY A CA 1
ATOM 501 C C . GLY A 1 66 ? -2.463 0.596 -10.434 1.00 89.31 66 GLY A C 1
ATOM 502 O O . GLY A 1 66 ? -2.148 0.702 -11.616 1.00 89.31 66 GLY A O 1
ATOM 503 N N . LEU A 1 67 ? -1.555 0.638 -9.458 1.00 91.19 67 LEU A N 1
ATOM 504 C CA . LEU A 1 67 ? -0.135 0.942 -9.668 1.00 91.19 67 LEU A CA 1
ATOM 505 C C . LEU A 1 67 ? 0.594 0.011 -10.665 1.00 91.19 67 LEU A C 1
ATOM 507 O O . LEU A 1 67 ? 1.344 0.537 -11.483 1.00 91.19 67 LEU A O 1
ATOM 511 N N . PRO A 1 68 ? 0.371 -1.319 -10.702 1.00 91.56 68 PRO A N 1
ATOM 512 C CA . PRO A 1 68 ? 0.945 -2.193 -11.725 1.00 91.56 68 PRO A CA 1
ATOM 513 C C . PRO A 1 68 ? 0.470 -1.857 -13.140 1.00 91.56 68 PRO A C 1
ATOM 515 O O . PRO A 1 68 ? 1.245 -1.956 -14.086 1.00 91.56 68 PRO A O 1
ATOM 518 N N . ILE A 1 69 ? -0.789 -1.429 -13.289 1.00 93.50 69 ILE A N 1
ATOM 519 C CA . ILE A 1 69 ? -1.344 -1.006 -14.581 1.00 93.50 69 ILE A CA 1
ATOM 520 C C . ILE A 1 69 ? -0.673 0.298 -15.019 1.00 93.50 69 ILE A C 1
ATOM 522 O O . ILE A 1 69 ? -0.235 0.413 -16.160 1.00 93.50 69 ILE A O 1
ATOM 526 N N . VAL A 1 70 ? -0.530 1.257 -14.098 1.00 91.19 70 VAL A N 1
ATOM 527 C CA . VAL A 1 70 ? 0.195 2.511 -14.349 1.00 91.19 70 VAL A CA 1
ATOM 528 C C . VAL A 1 70 ? 1.646 2.228 -14.736 1.00 91.19 70 VAL A C 1
ATOM 530 O O . VAL A 1 70 ? 2.129 2.771 -15.724 1.00 91.19 70 VAL A O 1
ATOM 533 N N . ALA A 1 71 ? 2.326 1.337 -14.015 1.00 90.38 71 ALA A N 1
ATOM 534 C CA . ALA A 1 71 ? 3.691 0.948 -14.332 1.00 90.38 71 ALA A CA 1
ATOM 535 C C . ALA A 1 71 ? 3.808 0.330 -15.727 1.00 90.38 71 ALA A C 1
ATOM 537 O O . ALA A 1 71 ? 4.690 0.720 -16.484 1.00 90.38 71 ALA A O 1
ATOM 538 N N . LEU A 1 72 ? 2.904 -0.587 -16.088 1.00 92.25 72 LEU A N 1
ATOM 539 C CA . LEU A 1 72 ? 2.873 -1.192 -17.418 1.00 92.25 72 LEU A CA 1
ATOM 540 C C . LEU A 1 72 ? 2.740 -0.125 -18.511 1.00 92.25 72 LEU A C 1
ATOM 542 O O . LEU A 1 72 ? 3.502 -0.146 -19.471 1.00 92.25 72 LEU A O 1
ATOM 546 N N . ILE A 1 73 ? 1.823 0.833 -18.341 1.00 92.12 73 ILE A N 1
ATOM 547 C CA . ILE A 1 73 ? 1.650 1.950 -19.280 1.00 92.12 73 ILE A CA 1
ATOM 548 C C . ILE A 1 73 ? 2.952 2.756 -19.402 1.00 92.12 73 ILE A C 1
ATOM 550 O O . ILE A 1 73 ? 3.389 3.041 -20.515 1.00 92.12 73 ILE A O 1
ATOM 554 N N . LEU A 1 74 ? 3.601 3.081 -18.280 1.00 90.19 74 LEU A N 1
ATOM 555 C CA . LEU A 1 74 ? 4.858 3.836 -18.267 1.00 90.19 74 LEU A CA 1
ATOM 556 C C . LEU A 1 74 ? 6.007 3.077 -18.946 1.00 90.19 74 LEU A C 1
ATOM 558 O O . LEU A 1 74 ? 6.763 3.680 -19.704 1.00 90.19 74 LEU A O 1
ATOM 562 N N . PHE A 1 75 ? 6.106 1.759 -18.752 1.00 88.06 75 PHE A N 1
ATOM 563 C CA . PHE A 1 75 ? 7.078 0.926 -19.466 1.00 88.06 75 PHE A CA 1
ATOM 564 C C . PHE A 1 75 ? 6.777 0.837 -20.962 1.00 88.06 75 PHE A C 1
ATOM 566 O O . PHE A 1 75 ? 7.700 0.894 -21.773 1.00 88.06 75 PHE A O 1
ATOM 573 N N . CYS A 1 76 ? 5.508 0.733 -21.360 1.00 89.75 76 CYS A N 1
ATOM 574 C CA . CYS A 1 76 ? 5.147 0.732 -22.774 1.00 89.75 76 CYS A CA 1
ATOM 575 C C . CYS A 1 76 ? 5.547 2.043 -23.456 1.00 89.75 76 CYS A C 1
ATOM 577 O O . CYS A 1 76 ? 6.013 2.001 -24.584 1.00 89.75 76 CYS A O 1
ATOM 579 N N . LEU A 1 77 ? 5.440 3.184 -22.772 1.00 91.38 77 LEU A N 1
ATOM 580 C CA . LEU A 1 77 ? 5.759 4.508 -23.318 1.00 91.38 77 LEU A CA 1
ATOM 581 C C . LEU A 1 77 ? 7.261 4.847 -23.354 1.00 91.38 77 LEU A C 1
ATOM 583 O O . LEU A 1 77 ? 7.618 5.963 -23.722 1.00 91.38 77 LEU A O 1
ATOM 587 N N . THR A 1 78 ? 8.154 3.902 -23.047 1.00 87.31 78 THR A N 1
ATOM 588 C CA . THR A 1 78 ? 9.618 4.119 -23.048 1.00 87.31 78 THR A CA 1
ATOM 589 C C . THR A 1 78 ? 10.164 4.642 -24.383 1.00 87.31 78 THR A C 1
ATOM 591 O O . THR A 1 78 ? 11.185 5.321 -24.410 1.00 87.31 78 THR A O 1
ATOM 594 N N . PHE A 1 79 ? 9.486 4.362 -25.501 1.00 86.44 79 PHE A N 1
ATOM 595 C CA . PHE A 1 79 ? 9.867 4.885 -26.818 1.00 86.44 79 PHE A CA 1
ATOM 596 C C . PHE A 1 79 ? 9.650 6.402 -26.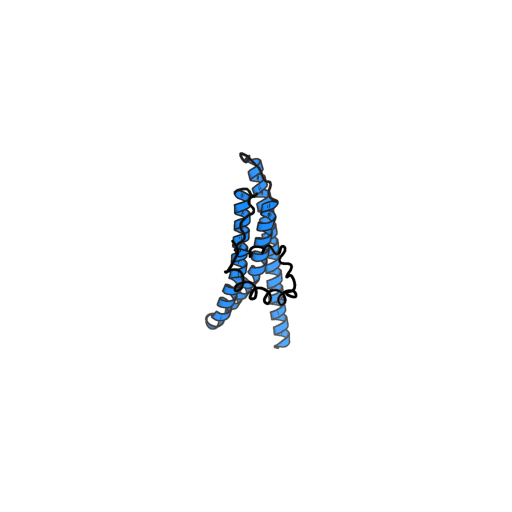970 1.00 86.44 79 PHE A C 1
ATOM 598 O O . PHE A 1 79 ? 10.187 6.994 -27.902 1.00 86.44 79 PHE A O 1
ATOM 605 N N . VAL A 1 80 ? 8.856 7.024 -26.091 1.00 91.25 80 VAL A N 1
ATOM 606 C CA . VAL A 1 80 ? 8.597 8.473 -26.082 1.00 91.25 80 VAL A CA 1
ATOM 607 C C . VAL A 1 80 ? 9.645 9.205 -25.250 1.00 91.25 80 VAL A C 1
ATOM 609 O O . VAL A 1 80 ? 10.162 10.233 -25.677 1.00 91.25 80 VAL A O 1
ATOM 612 N N . ASP A 1 81 ? 9.953 8.680 -24.064 1.00 88.12 81 ASP A N 1
ATOM 613 C CA . ASP A 1 81 ? 10.869 9.302 -23.111 1.00 88.12 81 ASP A CA 1
ATOM 614 C C . ASP A 1 81 ? 11.565 8.221 -22.268 1.00 88.12 81 ASP A C 1
ATOM 616 O O . ASP A 1 81 ? 10.931 7.406 -21.590 1.00 88.12 81 ASP A O 1
ATOM 620 N N . SER A 1 82 ? 12.899 8.234 -22.306 1.00 84.38 82 SER A N 1
ATOM 621 C CA . SER A 1 82 ? 13.765 7.278 -21.611 1.00 84.38 82 SER A CA 1
ATOM 622 C C . SER A 1 82 ? 13.723 7.387 -20.083 1.00 84.38 82 SER A C 1
ATOM 624 O O . SER A 1 82 ? 14.244 6.508 -19.400 1.00 84.38 82 SER A O 1
ATOM 626 N N . SER A 1 83 ? 13.123 8.442 -19.526 1.00 79.88 83 SER A N 1
ATOM 627 C CA . SER A 1 83 ? 12.924 8.614 -18.082 1.00 79.88 83 SER A CA 1
ATOM 628 C C . SER A 1 83 ? 11.680 7.887 -17.547 1.00 79.88 83 SER A C 1
ATOM 630 O O . SER A 1 83 ? 11.616 7.564 -16.359 1.00 79.88 83 SER A O 1
ATOM 632 N N . LEU A 1 84 ? 10.712 7.541 -18.408 1.00 80.88 84 LEU A N 1
ATOM 633 C CA . LEU A 1 84 ? 9.456 6.878 -18.023 1.00 80.88 84 LEU A CA 1
ATOM 634 C C . LEU A 1 84 ? 9.620 5.493 -17.367 1.00 80.88 84 LEU A C 1
ATOM 636 O O . LEU A 1 84 ? 8.890 5.225 -16.407 1.00 80.88 84 LEU A O 1
ATOM 640 N N . PRO A 1 85 ? 10.587 4.637 -17.762 1.00 82.12 85 PRO A N 1
ATOM 641 C CA . PRO A 1 85 ? 10.892 3.404 -17.037 1.00 82.12 85 PRO A CA 1
ATOM 642 C C . PRO A 1 85 ? 11.189 3.621 -15.554 1.00 82.12 85 PRO A C 1
ATOM 644 O O . PRO A 1 85 ? 10.812 2.790 -14.730 1.00 82.12 85 PRO A O 1
ATOM 647 N N . MET A 1 86 ? 11.839 4.733 -15.193 1.00 78.19 86 MET A N 1
ATOM 648 C CA . MET A 1 86 ? 12.162 5.048 -13.799 1.00 78.19 86 MET A CA 1
ATOM 649 C C . MET A 1 86 ? 10.897 5.335 -12.982 1.00 78.19 86 MET A C 1
ATOM 651 O O . MET A 1 86 ? 10.765 4.891 -11.844 1.00 78.19 86 MET A O 1
ATOM 655 N N . PHE A 1 87 ? 9.924 6.031 -13.571 1.00 82.06 87 PHE A N 1
ATOM 656 C CA . PHE A 1 87 ? 8.624 6.238 -12.935 1.00 82.06 87 PHE A CA 1
ATOM 657 C C . PHE A 1 87 ? 7.800 4.945 -12.892 1.00 82.06 87 PHE A C 1
ATOM 659 O O . PHE A 1 87 ? 7.093 4.706 -11.915 1.00 82.06 87 PHE A O 1
ATOM 666 N N . GLY A 1 88 ? 7.925 4.080 -13.905 1.00 84.12 88 GLY A N 1
ATOM 667 C CA . GLY A 1 88 ? 7.303 2.754 -13.926 1.00 84.12 88 GLY A CA 1
ATOM 668 C C . GLY A 1 88 ? 7.823 1.836 -12.817 1.00 84.12 88 GLY A C 1
ATOM 669 O O . GLY A 1 88 ? 7.032 1.218 -12.101 1.00 84.12 88 GLY A O 1
ATOM 670 N N . THR A 1 89 ? 9.142 1.793 -12.601 1.00 81.94 89 THR A N 1
ATOM 671 C CA . THR A 1 89 ? 9.739 1.038 -11.486 1.00 81.94 89 THR A CA 1
ATOM 672 C C . THR A 1 89 ? 9.331 1.613 -10.132 1.00 81.94 89 THR A C 1
ATOM 674 O O . THR A 1 89 ? 9.016 0.842 -9.226 1.00 81.94 89 THR A O 1
ATOM 677 N N . LEU A 1 90 ? 9.255 2.941 -9.996 1.00 82.19 90 LEU A N 1
ATOM 678 C CA . LEU A 1 90 ? 8.776 3.596 -8.776 1.00 82.19 90 LEU A CA 1
ATOM 679 C C . LEU A 1 90 ? 7.289 3.310 -8.507 1.00 82.19 90 LEU A C 1
ATOM 681 O O . LEU A 1 90 ? 6.905 3.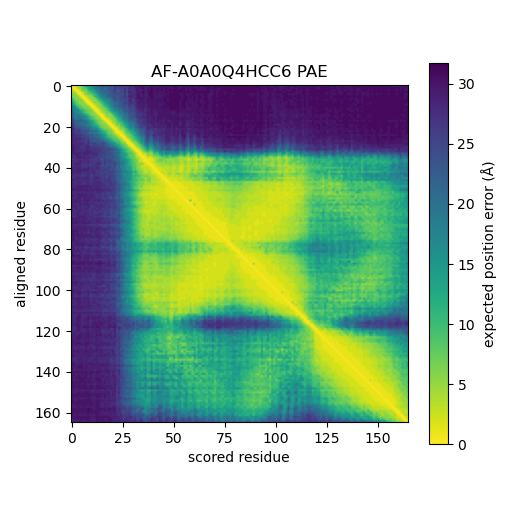058 -7.366 1.00 82.19 90 LEU A O 1
ATOM 685 N N . ALA A 1 91 ? 6.452 3.274 -9.545 1.00 85.19 91 ALA A N 1
ATOM 686 C CA . ALA A 1 91 ? 5.054 2.874 -9.418 1.00 85.19 91 ALA A CA 1
ATOM 687 C C . ALA A 1 91 ? 4.931 1.419 -8.932 1.00 85.19 91 ALA A C 1
ATOM 689 O O . ALA A 1 91 ? 4.166 1.157 -8.003 1.00 85.19 91 ALA A O 1
ATOM 690 N N . LEU A 1 92 ? 5.730 0.489 -9.478 1.00 85.62 92 LEU A N 1
ATOM 691 C CA . LEU A 1 92 ? 5.795 -0.892 -8.979 1.00 85.62 92 LEU A CA 1
ATOM 692 C C . LEU A 1 92 ? 6.293 -0.968 -7.535 1.00 85.62 92 LEU A C 1
ATOM 694 O O . LEU A 1 92 ? 5.753 -1.741 -6.746 1.00 85.62 92 LEU A O 1
ATOM 698 N N . ALA A 1 93 ? 7.283 -0.151 -7.176 1.00 81.06 93 ALA A N 1
ATOM 699 C CA . ALA A 1 93 ? 7.818 -0.092 -5.821 1.00 81.06 93 ALA A CA 1
ATOM 700 C C . ALA A 1 93 ? 6.743 0.245 -4.788 1.00 81.06 93 ALA A C 1
ATOM 702 O O . ALA A 1 93 ? 6.695 -0.340 -3.709 1.00 81.06 93 ALA A O 1
ATOM 703 N N . MET A 1 94 ? 5.836 1.153 -5.147 1.00 83.00 94 MET A N 1
ATOM 704 C CA . MET A 1 94 ? 4.762 1.609 -4.271 1.00 83.00 94 MET A CA 1
ATOM 705 C C . MET A 1 94 ? 3.633 0.583 -4.106 1.00 83.00 94 MET A C 1
ATOM 707 O O . MET A 1 94 ? 2.870 0.673 -3.145 1.00 83.00 94 MET A O 1
ATOM 711 N N . VAL A 1 95 ? 3.541 -0.442 -4.958 1.00 87.44 95 VAL A N 1
ATOM 712 C CA . VAL A 1 95 ? 2.490 -1.473 -4.861 1.00 87.44 95 VAL A CA 1
ATOM 713 C C . VAL A 1 95 ? 2.497 -2.144 -3.492 1.00 87.44 95 VAL A C 1
ATOM 715 O O . VAL A 1 95 ? 1.454 -2.241 -2.844 1.00 87.44 95 VAL A O 1
ATOM 718 N N . VAL A 1 96 ? 3.672 -2.587 -3.034 1.00 83.06 96 VAL A N 1
ATOM 719 C CA . VAL A 1 96 ? 3.810 -3.339 -1.781 1.00 83.06 96 VAL A CA 1
ATOM 720 C C . VAL A 1 96 ? 3.484 -2.467 -0.559 1.00 83.06 96 VAL A C 1
ATOM 722 O O . VAL A 1 96 ? 2.634 -2.889 0.232 1.00 83.06 96 VAL A O 1
ATOM 725 N N . PRO A 1 97 ? 4.045 -1.246 -0.408 1.00 79.00 97 PRO A N 1
ATOM 726 C CA . PRO A 1 97 ? 3.657 -0.321 0.652 1.00 79.00 97 PRO A CA 1
ATOM 727 C C . PRO A 1 97 ? 2.156 -0.034 0.696 1.00 79.00 97 PRO A C 1
ATOM 729 O O . PRO A 1 97 ? 1.549 -0.148 1.759 1.00 79.00 97 PRO A O 1
ATOM 732 N N . PHE A 1 98 ? 1.527 0.281 -0.442 1.00 84.81 98 PHE A N 1
ATOM 733 C CA . PHE A 1 98 ? 0.091 0.579 -0.481 1.00 84.81 98 PHE A CA 1
ATOM 734 C C . PHE A 1 98 ? -0.761 -0.652 -0.162 1.00 84.81 98 PHE A C 1
ATOM 736 O O . PHE A 1 98 ? -1.761 -0.546 0.551 1.00 84.81 98 PHE A O 1
ATOM 743 N N . TRP A 1 99 ? -0.354 -1.831 -0.636 1.00 86.8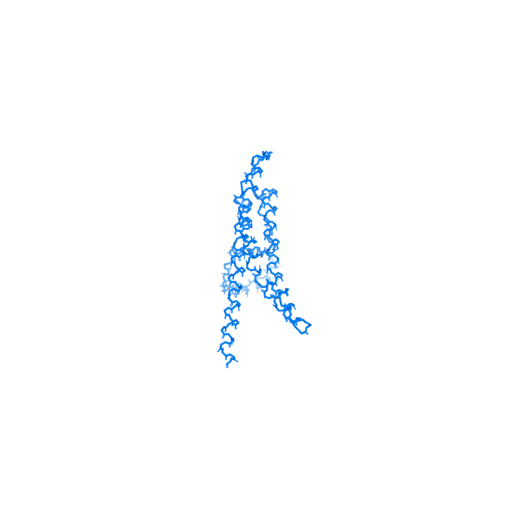1 99 TRP A N 1
ATOM 744 C CA . TRP A 1 99 ? -1.048 -3.079 -0.341 1.00 86.81 99 TRP A CA 1
ATOM 745 C C . TRP A 1 99 ? -0.996 -3.410 1.151 1.00 86.81 99 TRP A C 1
ATOM 747 O O . TRP A 1 99 ? -2.024 -3.712 1.764 1.00 86.81 99 TRP A O 1
ATOM 757 N N . TYR A 1 100 ? 0.195 -3.331 1.748 1.00 84.56 100 TYR A N 1
ATOM 758 C CA . TYR A 1 100 ? 0.403 -3.637 3.158 1.00 84.56 100 TYR A CA 1
ATOM 759 C C . TYR A 1 100 ? -0.273 -2.602 4.059 1.00 84.56 100 TYR A C 1
ATOM 761 O O . TYR A 1 100 ? -1.048 -2.980 4.937 1.00 84.56 100 TYR A O 1
ATOM 769 N N . SER A 1 101 ? -0.093 -1.309 3.766 1.00 82.12 101 SER A N 1
ATOM 770 C CA . SER A 1 101 ? -0.784 -0.202 4.437 1.00 82.12 101 SER A CA 1
ATOM 771 C C . SER A 1 101 ? -2.301 -0.388 4.407 1.00 82.12 101 SER A C 1
ATOM 773 O O . SER A 1 101 ? -2.959 -0.339 5.446 1.00 82.12 101 SER A O 1
ATOM 775 N N . GLY A 1 102 ? -2.863 -0.693 3.233 1.00 85.81 102 GLY A N 1
ATOM 776 C CA . GLY A 1 102 ? -4.302 -0.875 3.074 1.00 85.81 102 GLY A CA 1
ATOM 777 C C . GLY A 1 102 ? -4.846 -2.057 3.877 1.00 85.81 102 GLY A C 1
ATOM 778 O O . GLY A 1 102 ? -5.947 -1.987 4.429 1.00 85.81 102 GLY A O 1
ATOM 779 N N . ARG A 1 103 ? -4.068 -3.141 4.005 1.00 86.19 103 ARG A N 1
ATOM 780 C CA . ARG A 1 103 ? -4.424 -4.270 4.877 1.00 86.19 103 ARG A CA 1
ATOM 781 C C . ARG A 1 103 ? -4.288 -3.936 6.356 1.00 86.19 103 ARG A C 1
ATOM 783 O O . ARG A 1 103 ? -5.202 -4.269 7.108 1.00 86.19 103 ARG A O 1
ATOM 790 N N . MET A 1 104 ? -3.206 -3.275 6.760 1.00 83.00 104 MET A N 1
ATOM 791 C CA . MET A 1 104 ? -2.990 -2.882 8.152 1.00 83.00 104 MET A CA 1
ATOM 792 C C . MET A 1 104 ? -4.075 -1.924 8.636 1.00 83.00 104 MET A C 1
ATOM 794 O O . MET A 1 104 ? -4.651 -2.181 9.684 1.00 83.00 104 MET A O 1
ATOM 798 N N . LEU A 1 105 ? -4.429 -0.893 7.859 1.00 83.69 105 LEU A N 1
ATOM 799 C CA . LEU A 1 105 ? -5.494 0.052 8.224 1.00 83.69 105 LEU A CA 1
ATOM 800 C C . LEU A 1 105 ? -6.869 -0.617 8.333 1.00 83.69 105 LEU A C 1
ATOM 802 O O . LEU A 1 105 ? -7.662 -0.297 9.215 1.00 83.69 105 LEU A O 1
ATOM 806 N N . ARG A 1 106 ? -7.166 -1.585 7.457 1.00 86.19 106 ARG A N 1
ATOM 807 C CA . ARG A 1 106 ? -8.414 -2.358 7.556 1.00 86.19 106 ARG A CA 1
ATOM 808 C C . ARG A 1 106 ? -8.437 -3.280 8.771 1.00 86.19 106 ARG A C 1
ATOM 810 O O . ARG A 1 106 ? -9.512 -3.493 9.319 1.00 86.19 106 ARG A O 1
ATOM 817 N N . GLY A 1 107 ? -7.287 -3.835 9.154 1.00 82.19 107 GLY A N 1
ATOM 818 C CA . GLY A 1 107 ? -7.145 -4.656 10.356 1.00 82.19 107 GLY A CA 1
ATOM 819 C C . GLY A 1 107 ? -7.189 -3.828 11.641 1.00 82.19 107 GLY A C 1
ATOM 820 O O . GLY A 1 107 ? -7.836 -4.229 12.602 1.00 82.19 107 GLY A O 1
ATOM 821 N N . SER A 1 108 ? -6.572 -2.645 11.645 1.00 80.81 108 SER A N 1
ATOM 822 C CA . SER A 1 108 ? -6.529 -1.760 12.811 1.00 80.81 108 SER A CA 1
ATOM 823 C C . SER A 1 108 ? -7.857 -1.060 13.080 1.00 80.81 108 SER A C 1
ATOM 825 O O . SER A 1 108 ? -8.109 -0.681 14.219 1.00 80.81 108 SER A O 1
ATOM 827 N N . ALA A 1 109 ? -8.743 -0.953 12.084 1.00 80.00 109 ALA A N 1
ATOM 828 C CA . ALA A 1 109 ? -10.080 -0.391 12.265 1.00 80.00 109 ALA A CA 1
ATOM 829 C C . ALA A 1 109 ? -10.872 -1.065 13.405 1.00 80.00 109 ALA A C 1
ATOM 831 O O . ALA A 1 109 ? -11.608 -0.375 14.102 1.00 80.00 109 ALA A O 1
ATOM 832 N N . GLY A 1 110 ? -10.691 -2.375 13.622 1.00 73.56 110 GLY A N 1
ATOM 833 C CA . GLY A 1 110 ? -11.322 -3.114 14.726 1.00 73.56 110 GLY A CA 1
ATOM 834 C C . GLY A 1 110 ? -10.564 -3.062 16.059 1.00 73.56 110 GLY A C 1
ATOM 835 O O . GLY A 1 110 ? -11.098 -3.493 17.070 1.00 73.56 110 GLY A O 1
ATOM 836 N N . LEU A 1 111 ? -9.330 -2.547 16.073 1.00 77.06 111 LEU A N 1
ATOM 837 C CA . LEU A 1 111 ? -8.503 -2.396 17.281 1.00 77.06 111 LEU A CA 1
ATOM 838 C C . LEU A 1 111 ? -8.619 -1.000 17.904 1.00 77.06 111 LEU A C 1
ATOM 840 O O . LEU A 1 111 ? -8.124 -0.769 19.004 1.00 77.06 111 LEU A O 1
ATOM 844 N N . LEU A 1 112 ? -9.229 -0.052 17.190 1.00 75.12 112 LEU A N 1
ATOM 845 C CA . LEU A 1 112 ? -9.448 1.298 17.696 1.00 75.12 112 LEU A CA 1
ATOM 846 C C . LEU A 1 112 ? -10.507 1.272 18.809 1.00 75.12 112 LEU A C 1
ATOM 848 O O . LEU A 1 112 ? -11.516 0.589 18.635 1.00 75.12 112 LEU A O 1
ATOM 852 N N . PRO A 1 113 ? -10.344 2.042 19.901 1.00 71.31 113 PRO A N 1
ATOM 853 C CA . PRO A 1 113 ? -11.287 2.039 21.017 1.00 71.31 113 PRO A CA 1
ATOM 854 C C . PRO A 1 113 ? -12.714 2.360 20.555 1.00 71.31 113 PRO A C 1
ATOM 856 O O . PRO A 1 113 ? -12.979 3.465 20.081 1.00 71.31 113 PRO A O 1
ATOM 859 N N . THR A 1 114 ? -13.649 1.417 20.685 1.00 68.12 114 THR A N 1
ATOM 860 C CA . THR A 1 114 ? -15.086 1.630 20.438 1.00 68.12 114 THR A CA 1
ATOM 861 C C . THR A 1 114 ? -15.691 2.386 21.609 1.00 68.12 114 THR A C 1
ATOM 863 O O . THR A 1 114 ? -15.520 1.966 22.751 1.00 68.12 114 THR A O 1
ATOM 866 N N . HIS A 1 115 ? -16.377 3.502 21.363 1.00 64.38 115 HIS A N 1
ATOM 867 C CA . HIS A 1 115 ? -17.081 4.247 22.411 1.00 64.38 115 HIS A CA 1
ATOM 868 C C . HIS A 1 115 ? -18.528 4.477 21.982 1.00 64.38 115 HIS A C 1
ATOM 870 O O . HIS A 1 115 ? -18.792 5.113 20.959 1.00 64.38 115 HIS A O 1
ATOM 876 N N . GLU A 1 116 ? -19.462 3.955 22.773 1.00 58.94 116 GLU A N 1
ATOM 877 C CA . GLU A 1 116 ? -20.892 4.207 22.628 1.00 58.94 116 GLU A CA 1
ATOM 878 C C . GLU A 1 116 ? -21.251 5.464 23.434 1.00 58.94 116 GLU A C 1
ATOM 880 O O . GLU A 1 116 ? -21.474 5.406 24.639 1.00 58.94 116 GLU A O 1
ATOM 885 N N . GLY A 1 117 ? -21.246 6.640 22.796 1.00 65.06 117 GLY A N 1
ATOM 886 C CA . GLY A 1 117 ? -21.642 7.885 23.465 1.00 65.06 117 GLY A CA 1
ATOM 887 C C . GLY A 1 117 ? -21.069 9.164 22.856 1.00 65.06 117 GLY A C 1
ATOM 888 O O . GLY A 1 117 ? -20.472 9.164 21.779 1.00 65.06 117 GLY A O 1
ATOM 889 N N . ARG A 1 118 ? -21.269 10.291 23.557 1.00 59.06 118 ARG A N 1
ATOM 890 C CA . ARG A 1 118 ? -20.596 11.562 23.243 1.00 59.06 118 ARG A CA 1
ATOM 891 C C . ARG A 1 118 ? -19.100 11.389 23.506 1.00 59.06 118 ARG A C 1
ATOM 893 O O . ARG A 1 118 ? -18.689 11.350 24.657 1.00 59.06 118 ARG A O 1
ATOM 900 N N . VAL A 1 119 ? -18.322 11.292 22.432 1.00 63.16 119 VAL A N 1
ATOM 901 C CA . VAL A 1 119 ? -16.858 11.181 22.472 1.00 63.16 119 VAL A CA 1
ATOM 902 C C . VAL A 1 119 ? -16.288 12.389 23.218 1.00 63.16 119 VAL A C 1
ATOM 904 O O . VAL A 1 119 ? -16.490 13.529 22.789 1.00 63.16 119 VAL A O 1
ATOM 907 N N . GLY A 1 120 ? -15.618 12.152 24.347 1.00 74.31 120 GLY A N 1
ATOM 908 C CA . GLY A 1 120 ? -14.906 13.200 25.068 1.00 74.31 120 GLY A CA 1
ATOM 909 C C . GLY A 1 120 ? -13.700 13.696 24.266 1.00 74.31 120 GLY A C 1
ATOM 910 O O . GLY A 1 120 ? -13.190 13.006 23.383 1.00 74.31 120 GLY A O 1
ATOM 911 N N . ALA A 1 121 ? -13.205 14.898 24.573 1.00 73.38 121 ALA A N 1
ATOM 912 C CA . ALA A 1 121 ? -12.021 15.443 23.899 1.00 73.38 121 ALA A CA 1
ATOM 913 C C . ALA A 1 121 ? -10.776 14.547 24.079 1.00 73.38 121 ALA A C 1
ATOM 915 O O . ALA A 1 121 ? -9.972 14.423 23.157 1.00 73.38 121 ALA A O 1
ATOM 916 N N . PHE A 1 122 ? -10.648 13.892 25.238 1.00 76.81 122 PHE A N 1
ATOM 917 C CA . PHE A 1 122 ? -9.552 12.967 25.535 1.00 76.81 122 PHE A CA 1
ATOM 918 C C . PHE A 1 122 ? -9.642 11.667 24.720 1.00 76.81 122 PHE A C 1
ATOM 920 O O . PHE A 1 122 ? -8.643 11.273 24.124 1.00 76.81 122 PHE A O 1
ATOM 927 N N . ASP A 1 123 ? -10.831 11.078 24.577 1.00 72.81 123 ASP A N 1
ATOM 928 C CA . ASP A 1 123 ? -11.039 9.861 23.770 1.00 72.81 123 ASP A CA 1
ATOM 929 C C . ASP A 1 123 ? -10.764 10.116 22.279 1.00 72.81 123 ASP A C 1
ATOM 931 O O . ASP A 1 123 ? -10.248 9.266 21.548 1.00 72.81 123 ASP A O 1
ATOM 935 N N . TRP A 1 124 ? -11.099 11.318 21.802 1.00 76.00 124 TRP A N 1
ATOM 936 C CA . TRP A 1 124 ? -10.791 11.732 20.435 1.00 76.00 124 TRP A CA 1
ATOM 937 C C . TRP A 1 124 ? -9.280 11.889 20.219 1.00 76.00 124 TRP A C 1
ATOM 939 O O . TRP A 1 124 ? -8.750 11.456 19.192 1.00 76.00 124 TRP A O 1
ATOM 949 N N . LEU A 1 125 ? -8.577 12.452 21.209 1.00 80.25 125 LEU A N 1
ATOM 950 C CA . LEU A 1 125 ? -7.122 12.583 21.196 1.00 80.25 125 LEU A CA 1
ATOM 951 C C . LEU A 1 125 ? -6.434 11.208 21.194 1.00 80.25 125 LEU A C 1
ATOM 953 O O . LEU A 1 125 ? -5.485 10.996 20.438 1.00 80.25 125 LEU A O 1
ATOM 957 N N . GLU A 1 126 ? -6.931 10.258 21.987 1.00 79.50 126 GLU A N 1
ATOM 958 C CA . GLU A 1 126 ? -6.420 8.885 22.034 1.00 79.50 126 GLU A CA 1
ATOM 959 C C . GLU A 1 126 ? -6.550 8.194 20.669 1.00 79.50 126 GLU A C 1
ATOM 961 O O . GLU A 1 126 ? -5.566 7.679 20.133 1.00 79.50 126 GLU A O 1
ATOM 966 N N . ARG A 1 127 ? -7.730 8.267 20.039 1.00 74.81 127 ARG A N 1
ATOM 967 C CA . ARG A 1 127 ? -7.976 7.701 18.699 1.00 74.81 127 ARG A CA 1
ATOM 968 C C . ARG A 1 127 ? -7.019 8.251 17.650 1.00 74.81 127 ARG A C 1
ATOM 970 O O . ARG A 1 127 ? -6.502 7.495 16.826 1.00 74.81 127 ARG A O 1
ATOM 977 N N . ILE A 1 128 ? -6.773 9.558 17.677 1.00 79.06 128 ILE A N 1
ATOM 978 C CA . ILE A 1 128 ? -5.834 10.194 16.750 1.00 79.06 128 ILE A CA 1
ATOM 979 C C . ILE A 1 128 ? -4.411 9.777 17.044 1.00 79.06 128 ILE A C 1
ATOM 981 O O . ILE A 1 128 ? -3.656 9.542 16.107 1.00 79.06 128 ILE A O 1
ATOM 985 N N . THR A 1 129 ? -4.043 9.652 18.313 1.00 80.06 129 THR A N 1
ATOM 986 C CA . THR A 1 129 ? -2.695 9.245 18.704 1.00 80.06 129 THR A CA 1
ATOM 987 C C . THR A 1 129 ? -2.401 7.832 18.203 1.00 80.06 129 THR A C 1
ATOM 989 O O . THR A 1 129 ? -1.400 7.622 17.519 1.00 80.06 129 THR A O 1
ATOM 992 N N . VAL A 1 130 ? -3.314 6.880 18.423 1.00 77.88 130 VAL A N 1
ATOM 993 C CA . VAL A 1 130 ? -3.179 5.497 17.931 1.00 77.88 130 VAL A CA 1
ATOM 994 C C . VAL A 1 130 ? -3.153 5.442 16.400 1.00 77.88 130 VAL A C 1
ATOM 996 O O . VAL A 1 130 ? -2.319 4.743 15.813 1.00 77.88 130 VAL A O 1
ATOM 999 N N . LEU A 1 131 ? -4.022 6.208 15.731 1.00 75.44 131 LEU A N 1
ATOM 1000 C CA . LEU A 1 131 ? -4.021 6.304 14.271 1.00 75.44 131 LEU A CA 1
ATOM 1001 C C . LEU A 1 131 ? -2.701 6.887 13.752 1.00 75.44 131 LEU A C 1
ATOM 1003 O O . LEU A 1 131 ? -2.130 6.358 12.804 1.00 75.44 131 LEU A O 1
ATOM 1007 N N . THR A 1 132 ? -2.191 7.936 14.393 1.00 77.94 132 THR A N 1
ATOM 1008 C CA . THR A 1 132 ? -0.946 8.609 14.008 1.00 77.94 132 THR A CA 1
ATOM 1009 C C . THR A 1 132 ? 0.242 7.674 14.164 1.00 77.94 132 THR A C 1
ATOM 1011 O O . THR A 1 132 ? 1.025 7.547 13.231 1.00 77.94 132 THR A O 1
ATOM 1014 N N . ILE A 1 133 ? 0.350 6.955 15.286 1.00 78.25 133 ILE A N 1
ATOM 1015 C CA . ILE A 1 133 ? 1.404 5.950 15.492 1.00 78.25 133 ILE A CA 1
ATOM 1016 C C . ILE A 1 133 ? 1.333 4.874 14.404 1.00 78.25 133 ILE A C 1
ATOM 1018 O O . ILE A 1 133 ? 2.354 4.528 13.811 1.00 78.25 133 ILE A O 1
ATOM 1022 N N . SER A 1 134 ? 0.129 4.389 14.091 1.00 72.12 134 SER A N 1
ATOM 1023 C CA . SER A 1 134 ? -0.073 3.388 13.037 1.00 72.12 134 SER A CA 1
ATOM 1024 C C . SER A 1 134 ? 0.373 3.909 11.669 1.00 72.12 134 SER A C 1
ATOM 1026 O O . SER A 1 134 ? 1.078 3.217 10.939 1.00 72.12 134 SER A O 1
ATOM 1028 N N . VAL A 1 135 ? 0.004 5.146 11.328 1.00 76.81 135 VAL A N 1
ATOM 1029 C CA . VAL A 1 135 ? 0.395 5.794 10.069 1.00 76.81 135 VAL A CA 1
ATOM 1030 C C . VAL A 1 135 ? 1.903 6.033 10.014 1.00 76.81 135 VAL A C 1
ATOM 1032 O O . VAL A 1 135 ? 2.514 5.747 8.988 1.00 76.81 135 VAL A O 1
ATOM 1035 N N . LEU A 1 136 ? 2.522 6.498 11.101 1.00 78.56 136 LEU A N 1
ATOM 1036 C CA . LEU A 1 136 ? 3.971 6.705 11.179 1.00 78.56 136 LEU A CA 1
ATOM 1037 C C . LEU A 1 136 ? 4.735 5.390 11.019 1.00 78.56 136 LEU A C 1
ATOM 1039 O O . LEU A 1 136 ? 5.714 5.338 10.280 1.00 78.56 136 LEU A O 1
ATOM 1043 N N . PHE A 1 137 ? 4.265 4.316 11.653 1.00 74.62 137 PHE A N 1
ATOM 1044 C CA . PHE A 1 137 ? 4.856 2.989 11.506 1.00 74.62 137 PHE A CA 1
ATOM 1045 C C . PHE A 1 137 ? 4.774 2.489 10.058 1.00 74.62 137 PHE A C 1
ATOM 1047 O O . PHE A 1 137 ? 5.769 2.034 9.493 1.00 74.62 137 PHE A O 1
ATOM 1054 N N . ILE A 1 138 ? 3.609 2.641 9.422 1.00 73.88 138 ILE A N 1
ATOM 1055 C CA . ILE A 1 138 ? 3.416 2.310 8.006 1.00 73.88 138 ILE A CA 1
ATOM 1056 C C . ILE A 1 138 ? 4.341 3.150 7.115 1.00 73.88 138 ILE A C 1
ATOM 1058 O O . ILE A 1 138 ? 4.965 2.610 6.202 1.00 73.88 138 ILE A O 1
ATOM 1062 N N . ALA A 1 139 ? 4.453 4.453 7.375 1.00 72.12 139 ALA A N 1
ATOM 1063 C CA . ALA A 1 139 ? 5.326 5.344 6.621 1.00 72.12 139 ALA A CA 1
ATOM 1064 C C . ALA A 1 139 ? 6.797 4.921 6.745 1.00 72.12 139 ALA A C 1
ATOM 1066 O O . ALA A 1 139 ? 7.513 4.883 5.747 1.00 72.12 139 ALA A O 1
ATOM 1067 N N . PHE A 1 140 ? 7.232 4.529 7.944 1.00 77.50 140 PHE A N 1
ATOM 1068 C CA . PHE A 1 140 ? 8.587 4.039 8.176 1.00 77.50 140 PHE A CA 1
ATOM 1069 C C . PHE A 1 140 ? 8.871 2.751 7.390 1.00 77.50 140 PHE A C 1
ATOM 1071 O O . PHE A 1 140 ? 9.903 2.646 6.726 1.00 77.50 140 PHE A O 1
ATOM 1078 N N . LEU A 1 141 ? 7.928 1.801 7.386 1.00 74.00 141 LEU A N 1
ATOM 1079 C CA . LEU A 1 141 ? 8.028 0.583 6.574 1.00 74.00 141 LEU A CA 1
ATOM 1080 C C . LEU A 1 141 ? 8.060 0.886 5.072 1.00 74.00 141 LEU A C 1
ATOM 1082 O O . LEU A 1 141 ? 8.816 0.253 4.337 1.00 74.00 141 LEU A O 1
ATOM 1086 N N . ALA A 1 142 ? 7.273 1.860 4.611 1.00 71.75 142 ALA A N 1
ATOM 1087 C CA . ALA A 1 142 ? 7.271 2.278 3.215 1.00 71.75 142 ALA A CA 1
ATOM 1088 C C . ALA A 1 142 ? 8.629 2.863 2.800 1.00 71.75 142 ALA A C 1
ATOM 1090 O O . ALA A 1 142 ? 9.174 2.463 1.773 1.00 71.75 142 ALA A O 1
ATOM 1091 N N . ILE A 1 143 ? 9.208 3.751 3.617 1.00 78.38 143 ILE A N 1
ATOM 1092 C CA . ILE A 1 143 ? 10.538 4.329 3.369 1.00 78.38 143 ILE A CA 1
ATOM 1093 C C . ILE A 1 143 ? 11.599 3.227 3.341 1.00 78.38 143 ILE A C 1
ATOM 1095 O O . ILE A 1 143 ? 12.384 3.167 2.397 1.00 78.38 143 ILE A O 1
ATOM 1099 N N . ALA A 1 144 ? 11.599 2.325 4.326 1.00 73.75 144 ALA A N 1
ATOM 1100 C CA . ALA A 1 144 ? 12.532 1.201 4.366 1.00 73.75 144 ALA A CA 1
ATOM 1101 C C . ALA A 1 144 ? 12.412 0.312 3.114 1.00 73.75 144 ALA A C 1
ATOM 1103 O O . ALA A 1 144 ? 13.426 -0.082 2.538 1.00 73.75 144 ALA A O 1
ATOM 1104 N N . GLY A 1 145 ? 11.184 0.055 2.651 1.00 73.00 145 GLY A N 1
ATOM 1105 C CA . GLY A 1 145 ? 10.920 -0.679 1.414 1.00 73.00 145 GLY A CA 1
ATOM 1106 C C . GLY A 1 145 ? 11.485 0.018 0.174 1.00 73.00 145 GLY A C 1
ATOM 1107 O O . GLY A 1 145 ? 12.164 -0.618 -0.629 1.00 73.00 145 GLY A O 1
ATOM 1108 N N . VAL A 1 146 ? 11.277 1.333 0.043 1.00 75.44 146 VAL A N 1
ATOM 1109 C CA . VAL A 1 146 ? 11.837 2.125 -1.067 1.00 75.44 146 VAL A CA 1
ATOM 1110 C C . VAL A 1 146 ? 13.365 2.104 -1.039 1.00 75.44 146 VAL A C 1
ATOM 1112 O O . VAL A 1 146 ? 13.986 1.884 -2.076 1.00 75.44 146 VAL A O 1
ATOM 1115 N N . VAL A 1 147 ? 13.983 2.273 0.134 1.00 79.56 147 VAL A N 1
ATOM 1116 C CA . VAL A 1 147 ? 15.446 2.213 0.289 1.00 79.56 147 VAL A CA 1
ATOM 1117 C C . VAL A 1 147 ? 15.985 0.847 -0.131 1.00 79.56 147 VAL A C 1
ATOM 1119 O O . VAL A 1 147 ? 16.929 0.780 -0.918 1.00 79.56 147 VAL A O 1
ATOM 1122 N N . ALA A 1 148 ? 15.365 -0.242 0.333 1.00 73.75 148 ALA A N 1
ATOM 1123 C CA . ALA A 1 148 ? 15.747 -1.596 -0.060 1.00 73.75 148 ALA A CA 1
ATOM 1124 C C . ALA A 1 148 ? 15.632 -1.798 -1.578 1.00 73.75 148 ALA A C 1
ATOM 1126 O O . ALA A 1 148 ? 16.506 -2.403 -2.194 1.00 73.75 148 ALA A O 1
ATOM 1127 N N . GLN A 1 149 ? 14.595 -1.247 -2.206 1.00 72.06 149 GLN A N 1
ATOM 1128 C CA . GLN A 1 149 ? 14.402 -1.368 -3.645 1.00 72.06 149 GLN A CA 1
ATOM 1129 C C . GLN A 1 149 ? 15.419 -0.563 -4.456 1.00 72.06 149 GLN A C 1
ATOM 1131 O O . GLN A 1 149 ? 15.968 -1.086 -5.423 1.00 72.06 149 GLN A O 1
ATOM 1136 N N . VAL A 1 150 ? 15.720 0.672 -4.048 1.00 77.81 150 VAL A N 1
ATOM 1137 C CA . VAL A 1 150 ? 16.802 1.467 -4.650 1.00 77.81 150 VAL A CA 1
ATOM 1138 C C . VAL A 1 150 ? 18.129 0.718 -4.533 1.00 77.81 150 VAL A C 1
ATOM 1140 O O . VAL A 1 150 ? 18.871 0.632 -5.509 1.00 77.81 150 VAL A O 1
ATOM 1143 N N . TYR A 1 151 ? 18.396 0.106 -3.378 1.00 81.44 151 TYR A N 1
ATOM 1144 C CA . TYR A 1 151 ? 19.593 -0.702 -3.169 1.00 81.44 151 TYR A CA 1
ATOM 1145 C C . TYR A 1 151 ? 19.663 -1.906 -4.122 1.00 81.44 151 TYR A C 1
ATOM 1147 O O . TYR A 1 151 ? 20.695 -2.126 -4.752 1.00 81.44 151 TYR A O 1
ATOM 1155 N N . VAL A 1 152 ? 18.559 -2.640 -4.308 1.00 77.25 152 VAL A N 1
ATOM 1156 C CA . VAL A 1 152 ? 18.482 -3.749 -5.278 1.00 77.25 152 VAL A CA 1
ATOM 1157 C C . VAL A 1 152 ? 18.718 -3.264 -6.709 1.00 77.25 152 VAL A C 1
ATOM 1159 O O . VAL A 1 152 ? 19.455 -3.909 -7.447 1.00 77.25 152 VAL A O 1
ATOM 1162 N N . VAL A 1 153 ? 18.145 -2.126 -7.110 1.00 79.12 153 VAL A N 1
ATOM 1163 C CA . VAL A 1 153 ? 18.358 -1.560 -8.454 1.00 79.12 153 VAL A CA 1
ATOM 1164 C C . VAL A 1 153 ? 19.829 -1.205 -8.670 1.00 79.12 153 VAL A C 1
ATOM 1166 O O . VAL A 1 153 ? 20.393 -1.563 -9.701 1.00 79.12 153 VAL A O 1
ATOM 1169 N N . ILE A 1 154 ? 20.468 -0.557 -7.691 1.00 82.19 154 ILE A N 1
ATOM 1170 C CA . ILE A 1 154 ? 21.901 -0.240 -7.746 1.00 82.19 154 ILE A CA 1
ATOM 1171 C C . ILE A 1 154 ? 22.726 -1.524 -7.875 1.00 82.19 154 ILE A C 1
ATOM 1173 O O . ILE A 1 154 ? 23.603 -1.595 -8.735 1.00 82.19 154 ILE A O 1
ATOM 1177 N N . LEU A 1 155 ? 22.425 -2.551 -7.071 1.00 82.50 155 LEU A N 1
ATOM 1178 C CA . LEU A 1 155 ? 23.105 -3.843 -7.152 1.00 82.50 155 LEU A CA 1
ATOM 1179 C C . LEU A 1 155 ? 22.959 -4.465 -8.541 1.00 82.50 155 LEU A C 1
ATOM 1181 O O . LEU A 1 155 ? 23.970 -4.777 -9.158 1.00 82.50 155 LEU A O 1
ATOM 1185 N N . VAL A 1 156 ? 21.741 -4.571 -9.072 1.00 79.88 156 VAL A N 1
ATOM 1186 C CA . VAL A 1 156 ? 21.489 -5.155 -10.399 1.00 79.88 156 VAL A CA 1
ATOM 1187 C C . VAL A 1 156 ? 22.234 -4.398 -11.500 1.00 79.88 156 VAL A C 1
ATOM 1189 O O . VAL A 1 156 ? 22.880 -5.029 -12.334 1.00 79.88 156 VAL A O 1
ATOM 1192 N N . LEU A 1 157 ? 22.203 -3.062 -11.487 1.00 79.50 157 LEU A N 1
ATOM 1193 C CA . LEU A 1 157 ? 22.918 -2.240 -12.470 1.00 79.50 157 LEU A CA 1
ATOM 1194 C C . LEU A 1 157 ? 24.437 -2.415 -12.362 1.00 79.50 157 LEU A C 1
ATOM 1196 O O . LEU A 1 157 ? 25.112 -2.571 -13.379 1.00 79.50 157 LEU A O 1
ATOM 1200 N N . SER A 1 158 ? 24.969 -2.438 -11.137 1.00 77.31 158 SER A N 1
ATOM 1201 C CA . SER A 1 158 ? 26.397 -2.655 -10.897 1.00 77.31 158 SER A CA 1
ATOM 1202 C C . SER A 1 158 ? 26.840 -4.046 -11.357 1.00 77.31 158 SER A C 1
ATOM 1204 O O . SER A 1 158 ? 27.806 -4.162 -12.105 1.00 77.31 158 SER A O 1
ATOM 1206 N N . THR A 1 159 ? 26.081 -5.093 -11.028 1.00 79.69 159 THR A N 1
ATOM 1207 C CA . THR A 1 159 ? 26.362 -6.465 -11.455 1.00 79.69 159 THR A CA 1
ATOM 1208 C C . THR A 1 159 ? 26.295 -6.599 -12.974 1.00 79.69 159 THR A C 1
ATOM 1210 O O . THR A 1 159 ? 27.198 -7.173 -13.572 1.00 79.69 159 THR A O 1
ATOM 1213 N N . TRP A 1 160 ? 25.279 -6.022 -13.620 1.00 73.19 160 TRP A N 1
ATOM 1214 C CA . TRP A 1 160 ? 25.160 -6.033 -15.079 1.00 73.19 160 TRP A CA 1
ATOM 1215 C C . TRP A 1 160 ? 26.348 -5.343 -15.757 1.00 73.19 160 TRP A C 1
ATOM 1217 O O . TRP A 1 160 ? 26.911 -5.880 -16.708 1.00 73.19 160 TRP A O 1
ATOM 1227 N N . SER A 1 161 ? 26.785 -4.192 -15.233 1.00 73.31 161 SER A N 1
ATOM 1228 C CA . SER A 1 161 ? 27.963 -3.486 -15.755 1.00 73.31 161 SER A CA 1
ATOM 1229 C C . SER A 1 161 ? 29.259 -4.298 -15.645 1.00 73.31 161 SER A C 1
ATOM 1231 O O . SER A 1 161 ? 30.128 -4.148 -16.494 1.00 73.31 161 SER A O 1
ATOM 1233 N N . SER A 1 162 ? 29.373 -5.199 -14.661 1.00 73.50 162 SER A N 1
ATOM 1234 C CA . SER A 1 162 ? 30.523 -6.107 -14.521 1.00 73.50 162 SER A CA 1
ATOM 1235 C C . SER A 1 162 ? 30.512 -7.288 -15.497 1.00 73.50 162 SER A C 1
ATOM 1237 O O . SER A 1 162 ? 31.562 -7.874 -15.729 1.00 73.50 162 SER A O 1
ATOM 1239 N N . PHE A 1 163 ? 29.352 -7.660 -16.045 1.00 65.19 163 PHE A N 1
ATOM 1240 C CA . PHE A 1 163 ? 29.231 -8.727 -17.050 1.00 65.19 163 PHE A CA 1
ATOM 1241 C C . PHE A 1 163 ? 29.238 -8.206 -18.493 1.00 65.19 163 PHE A C 1
ATOM 1243 O O . PHE A 1 163 ? 29.498 -8.975 -19.414 1.00 65.19 163 PHE A O 1
ATOM 1250 N N . ALA A 1 164 ? 28.908 -6.928 -18.696 1.00 61.53 164 ALA A N 1
ATOM 1251 C CA . ALA A 1 164 ? 28.804 -6.301 -20.013 1.00 61.53 164 ALA A CA 1
ATOM 1252 C C . ALA A 1 164 ? 30.068 -5.533 -20.456 1.00 61.53 164 ALA A C 1
ATOM 1254 O O . ALA A 1 164 ? 30.069 -4.987 -21.560 1.00 61.53 164 ALA A O 1
ATOM 1255 N N . GLY A 1 165 ? 31.101 -5.458 -19.608 1.00 50.66 165 GLY A N 1
ATOM 1256 C CA . GLY A 1 165 ? 32.420 -4.884 -19.915 1.00 50.66 165 GLY A CA 1
ATOM 1257 C C . GLY A 1 165 ? 33.481 -5.963 -20.050 1.00 50.66 165 GLY A C 1
ATOM 1258 O O . GLY A 1 165 ? 34.372 -5.781 -20.907 1.00 50.66 165 GLY A O 1
#

pLDDT: mean 73.91, std 15.31, range [36.88, 93.5]